Protein AF-A0A1M6T0G8-F1 (afdb_monomer_lite)

Structure (mmCIF, N/CA/C/O backbone):
data_AF-A0A1M6T0G8-F1
#
_entry.id   AF-A0A1M6T0G8-F1
#
loop_
_atom_site.group_PDB
_atom_site.id
_atom_site.type_symbol
_atom_site.label_atom_id
_atom_site.label_alt_id
_atom_site.label_comp_id
_atom_site.label_asym_id
_atom_site.label_entity_id
_atom_site.label_seq_id
_atom_site.pdbx_PDB_ins_code
_atom_site.Cartn_x
_atom_site.Cartn_y
_atom_site.Cartn_z
_atom_site.occupancy
_atom_site.B_iso_or_equiv
_atom_site.auth_seq_id
_atom_site.auth_comp_id
_atom_site.auth_asym_id
_atom_site.auth_atom_id
_atom_site.pdbx_PDB_model_num
ATOM 1 N N . MET A 1 1 ? 3.672 6.664 14.947 1.00 62.72 1 MET A N 1
ATOM 2 C CA . MET A 1 1 ? 4.574 7.124 13.870 1.00 62.72 1 MET A CA 1
ATOM 3 C C . MET A 1 1 ? 3.834 8.183 13.069 1.00 62.72 1 MET A C 1
ATOM 5 O O . MET A 1 1 ? 2.686 7.938 12.715 1.00 62.72 1 MET A O 1
ATOM 9 N N . ARG A 1 2 ? 4.414 9.371 12.878 1.00 78.44 2 ARG A N 1
ATOM 10 C CA . ARG A 1 2 ? 3.786 10.443 12.087 1.00 78.44 2 ARG A CA 1
ATOM 11 C C . ARG A 1 2 ? 3.991 10.114 10.608 1.00 78.44 2 ARG A C 1
ATOM 13 O O . ARG A 1 2 ? 5.100 9.754 10.235 1.00 78.44 2 ARG A O 1
ATOM 20 N N . VAL A 1 3 ? 2.934 10.194 9.807 1.00 85.19 3 VAL A N 1
ATOM 21 C CA . VAL A 1 3 ? 2.989 9.979 8.352 1.00 85.19 3 VAL A CA 1
ATOM 22 C C . VAL A 1 3 ? 2.699 11.294 7.640 1.00 85.19 3 VAL A C 1
ATOM 24 O O . VAL A 1 3 ? 1.912 12.094 8.149 1.00 85.19 3 VAL A O 1
ATOM 27 N N . ALA A 1 4 ? 3.317 11.517 6.481 1.00 88.00 4 ALA A N 1
ATOM 28 C CA . ALA A 1 4 ? 3.121 12.741 5.699 1.00 88.00 4 ALA A CA 1
ATOM 29 C C . ALA A 1 4 ? 1.693 12.841 5.129 1.00 88.00 4 ALA A C 1
ATOM 31 O O . ALA A 1 4 ? 1.096 13.916 5.079 1.00 88.00 4 ALA A O 1
ATOM 32 N N . PHE A 1 5 ? 1.119 11.703 4.733 1.00 92.50 5 PHE A N 1
ATOM 33 C CA . PHE A 1 5 ? -0.248 11.604 4.233 1.00 92.50 5 PHE A CA 1
ATOM 34 C C . PHE A 1 5 ? -0.853 10.224 4.516 1.00 92.50 5 PHE A C 1
ATOM 36 O O . PHE A 1 5 ? -0.166 9.248 4.838 1.00 92.50 5 PHE A O 1
ATOM 43 N N . ARG A 1 6 ? -2.178 10.143 4.404 1.00 92.94 6 ARG A N 1
ATOM 44 C CA . ARG A 1 6 ? -2.943 8.901 4.496 1.00 92.94 6 ARG A CA 1
ATOM 45 C C . ARG A 1 6 ? -3.210 8.329 3.110 1.00 92.94 6 ARG A C 1
ATOM 47 O O . ARG A 1 6 ? -3.574 9.076 2.210 1.00 92.94 6 ARG A O 1
ATOM 54 N N . ILE A 1 7 ? -3.070 7.019 2.958 1.00 95.44 7 ILE A N 1
ATOM 55 C CA . ILE A 1 7 ? -3.456 6.300 1.742 1.00 95.44 7 ILE A CA 1
ATOM 56 C C . ILE A 1 7 ? -4.887 5.799 1.937 1.00 95.44 7 ILE A C 1
ATOM 58 O O . ILE A 1 7 ? -5.230 5.250 2.986 1.00 95.44 7 ILE A O 1
ATOM 62 N N . VAL A 1 8 ? -5.736 6.027 0.941 1.00 94.69 8 VAL A N 1
ATOM 63 C CA . VAL A 1 8 ? -7.121 5.565 0.898 1.00 94.69 8 VAL A CA 1
ATOM 64 C C . VAL A 1 8 ? -7.268 4.615 -0.280 1.00 94.69 8 VAL A C 1
ATOM 66 O O . VAL A 1 8 ? -6.862 4.925 -1.397 1.00 94.69 8 VAL A O 1
ATOM 69 N N . LEU A 1 9 ? -7.843 3.450 -0.001 1.00 95.44 9 LEU A N 1
ATOM 70 C CA . LEU A 1 9 ? -8.086 2.401 -0.980 1.00 95.44 9 LEU A CA 1
ATOM 71 C C . LEU A 1 9 ? -9.581 2.330 -1.273 1.00 95.44 9 LEU A C 1
ATOM 73 O O . LEU A 1 9 ? -10.397 2.346 -0.346 1.00 95.44 9 LEU A O 1
ATOM 77 N N . GLU A 1 10 ? -9.930 2.236 -2.546 1.00 94.19 10 GLU A N 1
ATOM 78 C CA . GLU A 1 10 ? -11.299 2.085 -3.023 1.00 94.19 10 GLU A CA 1
ATOM 79 C C . GLU A 1 10 ? -11.361 0.920 -4.008 1.00 94.19 10 GLU A C 1
ATOM 81 O O . GLU A 1 10 ? -10.490 0.775 -4.853 1.00 94.19 10 GLU A O 1
ATOM 86 N N . GLU A 1 11 ? -12.394 0.092 -3.919 1.00 90.94 11 GLU A N 1
ATOM 87 C CA . GLU A 1 11 ? -12.662 -0.976 -4.879 1.00 90.94 11 GLU A CA 1
ATOM 88 C C . GLU A 1 11 ? -14.088 -0.800 -5.396 1.00 90.94 11 GLU A C 1
ATOM 90 O O . GLU A 1 11 ? -15.028 -0.668 -4.607 1.00 90.94 11 GLU A O 1
ATOM 95 N N . LYS A 1 12 ? -14.257 -0.737 -6.723 1.00 89.12 12 LYS A N 1
ATOM 96 C CA . LYS A 1 12 ? -15.574 -0.534 -7.367 1.00 89.12 12 LYS A CA 1
ATOM 97 C C . LYS A 1 12 ? -16.345 0.678 -6.811 1.00 89.12 12 LYS A C 1
ATOM 99 O O . LYS A 1 12 ? -17.557 0.626 -6.615 1.00 89.12 12 LYS A O 1
ATOM 104 N N . GLY A 1 13 ? -15.630 1.766 -6.514 1.00 88.69 13 GLY A N 1
ATOM 105 C CA . GLY A 1 13 ? -16.199 3.005 -5.964 1.00 88.69 13 GLY A CA 1
ATOM 106 C C . GLY A 1 13 ? -16.573 2.950 -4.477 1.00 88.69 13 GLY A C 1
ATOM 107 O O . GLY A 1 13 ? -17.074 3.937 -3.941 1.00 88.69 13 GLY A O 1
ATOM 108 N N . LYS A 1 14 ? -16.322 1.831 -3.783 1.00 92.75 14 LYS A N 1
ATOM 109 C CA . LYS A 1 14 ? -16.487 1.713 -2.331 1.00 92.75 14 LYS A CA 1
ATOM 110 C C . LYS A 1 14 ? -15.127 1.821 -1.654 1.00 92.75 14 LYS A C 1
ATOM 112 O O . LYS A 1 14 ? -14.203 1.076 -1.969 1.00 92.75 14 LYS A O 1
ATOM 117 N N . ARG A 1 15 ? -15.019 2.690 -0.649 1.00 94.06 15 ARG A N 1
ATOM 118 C CA . ARG A 1 15 ? -13.843 2.731 0.225 1.00 94.06 15 ARG A CA 1
ATOM 119 C C . ARG A 1 15 ? -13.676 1.407 0.969 1.00 94.06 15 ARG A C 1
ATOM 121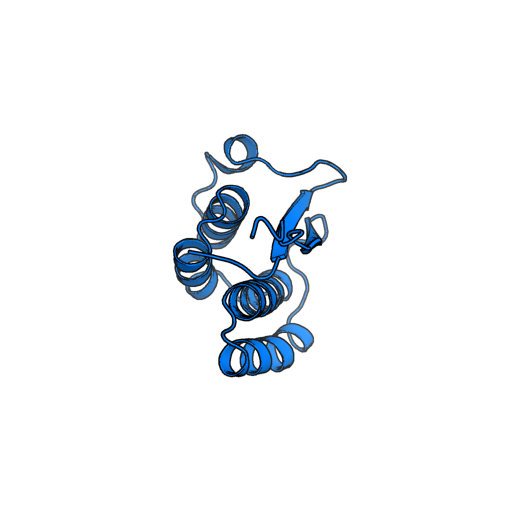 O O . ARG A 1 15 ? -14.592 0.978 1.667 1.00 94.06 15 ARG A O 1
ATOM 128 N N . LEU A 1 16 ? -12.491 0.815 0.851 1.00 94.38 16 LEU A N 1
ATOM 129 C CA . LEU A 1 16 ? -12.141 -0.413 1.548 1.00 94.38 16 LEU A CA 1
ATOM 130 C C . LEU A 1 16 ? -11.937 -0.158 3.043 1.00 94.38 16 LEU A C 1
ATOM 132 O O . LEU A 1 16 ? -11.313 0.823 3.464 1.00 94.38 16 LEU A O 1
ATOM 136 N N . THR A 1 17 ? -12.454 -1.087 3.835 1.00 94.44 17 THR A N 1
ATOM 137 C CA . THR A 1 17 ? -12.291 -1.165 5.285 1.00 94.44 17 THR A CA 1
ATOM 138 C C . THR A 1 17 ? -11.512 -2.420 5.666 1.00 94.44 17 THR A C 1
ATOM 140 O O . THR A 1 17 ? -11.280 -3.312 4.845 1.00 94.44 17 THR A O 1
ATOM 143 N N . LYS A 1 18 ? -11.104 -2.512 6.933 1.00 93.38 18 LYS A N 1
ATOM 144 C CA . LYS A 1 18 ? -10.433 -3.705 7.456 1.00 93.38 18 LYS A CA 1
ATOM 145 C C . LYS A 1 18 ? -11.328 -4.941 7.339 1.00 93.38 18 LYS A C 1
ATOM 147 O O . LYS A 1 18 ? -10.838 -6.040 7.093 1.00 93.38 18 LYS A O 1
ATOM 152 N N . GLU A 1 19 ? -12.623 -4.751 7.540 1.00 94.44 19 GLU A N 1
ATOM 153 C CA . GLU A 1 19 ? -13.671 -5.759 7.539 1.00 94.44 19 GLU A CA 1
ATOM 154 C C . GLU A 1 19 ? -13.820 -6.379 6.149 1.00 94.44 19 GLU A C 1
ATOM 156 O O . GLU A 1 19 ? -13.902 -7.600 6.046 1.00 94.44 19 GLU A O 1
ATOM 161 N N . ASP A 1 20 ? -13.722 -5.568 5.090 1.00 93.62 20 ASP A N 1
ATOM 162 C CA . ASP A 1 20 ? -13.751 -6.040 3.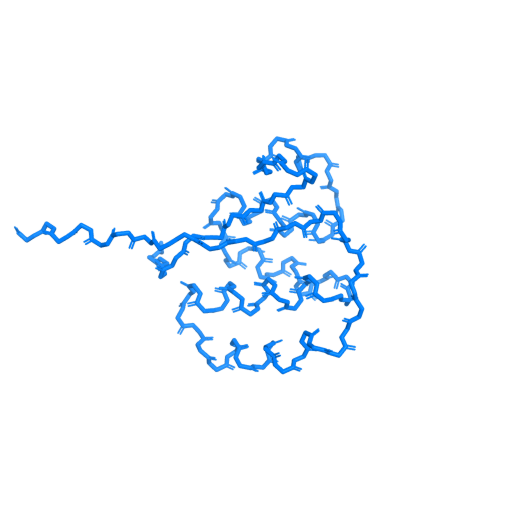697 1.00 93.62 20 ASP A CA 1
ATOM 163 C C . ASP A 1 20 ? -12.553 -6.954 3.356 1.00 93.62 20 ASP A C 1
ATOM 165 O O . ASP A 1 20 ? -12.617 -7.773 2.440 1.00 93.62 20 ASP A O 1
ATOM 169 N N . LEU A 1 21 ? -11.452 -6.832 4.107 1.00 94.00 21 LEU A N 1
ATOM 170 C CA . LEU A 1 21 ? -10.183 -7.525 3.863 1.00 94.00 21 LEU A CA 1
ATOM 171 C C . LEU A 1 21 ? -9.853 -8.588 4.925 1.00 94.00 21 LEU A C 1
ATOM 173 O O . LEU A 1 21 ? -8.796 -9.218 4.863 1.00 94.00 21 LEU A O 1
ATOM 177 N N . LYS A 1 22 ? -10.722 -8.800 5.922 1.00 91.75 22 LYS A N 1
ATOM 178 C CA . LYS A 1 22 ? -10.433 -9.655 7.087 1.00 91.75 22 LYS A CA 1
ATOM 179 C C . LYS A 1 22 ? -10.163 -11.112 6.705 1.00 91.75 22 LYS A C 1
ATOM 181 O O . LYS A 1 22 ? -9.238 -11.709 7.256 1.00 91.75 22 LYS A O 1
ATOM 186 N N . ASP A 1 23 ? -10.938 -11.649 5.768 1.00 93.69 23 ASP A N 1
ATOM 187 C CA . ASP A 1 23 ? -10.898 -13.069 5.391 1.00 93.69 23 ASP A CA 1
ATOM 188 C C . ASP A 1 23 ? -9.925 -13.367 4.240 1.00 93.69 23 ASP A C 1
ATOM 190 O O . ASP A 1 23 ? -9.689 -14.528 3.895 1.00 93.69 23 ASP A O 1
ATOM 194 N N . LYS A 1 24 ? -9.317 -12.328 3.657 1.00 93.00 24 LYS A N 1
ATOM 195 C CA . LYS A 1 24 ? -8.304 -12.463 2.609 1.00 93.00 24 LYS A CA 1
ATOM 196 C C . LYS A 1 24 ? -6.963 -12.850 3.234 1.00 93.00 24 LYS A C 1
ATOM 198 O O . LYS A 1 24 ? -6.513 -12.240 4.206 1.00 93.00 24 LYS A O 1
ATOM 203 N N . LYS A 1 25 ? -6.337 -13.891 2.685 1.00 92.69 25 LYS A N 1
ATOM 204 C CA . LYS A 1 25 ? -5.105 -14.489 3.230 1.00 92.69 25 LYS A CA 1
ATOM 205 C C . LYS A 1 25 ? -3.886 -14.323 2.333 1.00 92.69 25 LYS A C 1
ATOM 207 O O . LYS A 1 25 ? -2.785 -14.649 2.764 1.00 92.69 25 LYS A O 1
ATOM 212 N N . ASP A 1 26 ? -4.063 -13.873 1.098 1.00 95.38 26 ASP A N 1
ATOM 213 C CA . ASP A 1 26 ? -2.928 -13.638 0.220 1.00 95.38 26 ASP A CA 1
ATOM 214 C C . ASP A 1 26 ? -2.140 -12.393 0.675 1.00 95.38 26 ASP A C 1
ATOM 216 O O . ASP A 1 26 ? -2.718 -11.461 1.252 1.00 95.38 26 ASP A O 1
ATOM 220 N N . PRO A 1 27 ? -0.818 -12.354 0.430 1.00 96.94 27 PRO A N 1
ATOM 221 C CA . PRO A 1 27 ? 0.032 -11.279 0.933 1.00 96.94 27 PRO A CA 1
ATOM 222 C C . PRO A 1 27 ? -0.397 -9.881 0.482 1.00 96.94 27 PRO A C 1
ATOM 224 O O . PRO A 1 27 ? -0.282 -8.931 1.255 1.00 96.94 27 PRO A O 1
ATOM 227 N N . PHE A 1 28 ? -0.923 -9.750 -0.741 1.00 96.94 28 PHE A N 1
ATOM 228 C CA . PHE A 1 28 ? -1.338 -8.461 -1.283 1.00 96.94 28 PHE A CA 1
ATOM 229 C C . PHE A 1 28 ? -2.502 -7.876 -0.478 1.00 96.94 28 PHE A C 1
ATOM 231 O O . PHE A 1 28 ? -2.382 -6.775 0.061 1.00 96.94 28 PHE A O 1
ATOM 238 N N . HIS A 1 29 ? -3.589 -8.633 -0.307 1.00 96.69 29 HIS A N 1
ATOM 239 C CA . HIS A 1 29 ? -4.755 -8.168 0.449 1.00 96.69 29 HIS A CA 1
ATOM 240 C C . HIS A 1 29 ? -4.458 -7.993 1.942 1.00 96.69 29 HIS A C 1
ATOM 242 O O . HIS A 1 29 ? -4.994 -7.076 2.570 1.00 96.69 29 HIS A O 1
ATOM 248 N N . ILE A 1 30 ? -3.575 -8.817 2.520 1.00 97.56 30 ILE A N 1
ATOM 249 C CA . ILE A 1 30 ? -3.096 -8.581 3.887 1.00 97.56 30 ILE A CA 1
ATOM 250 C C . ILE A 1 30 ? -2.367 -7.231 3.961 1.00 97.56 30 ILE A C 1
ATOM 252 O O . ILE A 1 30 ? -2.622 -6.455 4.885 1.00 97.56 30 ILE A O 1
ATOM 256 N N . GLY A 1 31 ? -1.519 -6.920 2.976 1.00 97.62 31 GLY A N 1
ATOM 257 C CA . GLY A 1 31 ? -0.885 -5.611 2.825 1.00 97.62 31 GLY A CA 1
ATOM 258 C C . GLY A 1 31 ? -1.913 -4.479 2.798 1.00 97.62 31 GLY A C 1
ATOM 259 O O . GLY A 1 31 ? -1.832 -3.571 3.625 1.00 97.62 31 GLY A O 1
ATOM 260 N N . LEU A 1 32 ? -2.935 -4.576 1.939 1.00 97.31 32 LEU A N 1
ATOM 261 C CA . LEU A 1 32 ? -4.026 -3.594 1.862 1.00 97.31 32 LEU A CA 1
ATOM 262 C C . LEU A 1 32 ? -4.728 -3.395 3.210 1.00 97.31 32 LEU A C 1
ATOM 264 O O . LEU A 1 32 ? -4.982 -2.260 3.614 1.00 97.31 32 LEU A O 1
ATOM 268 N N . ARG A 1 33 ? -4.993 -4.478 3.950 1.00 97.12 33 ARG A N 1
ATOM 269 C CA . ARG A 1 33 ? -5.634 -4.400 5.269 1.00 97.12 33 ARG A CA 1
ATOM 270 C C . ARG A 1 33 ? -4.807 -3.545 6.222 1.00 97.12 33 ARG A C 1
ATOM 272 O O . ARG A 1 33 ? -5.347 -2.645 6.863 1.00 97.12 33 ARG A O 1
ATOM 279 N N . TYR A 1 34 ? -3.494 -3.757 6.262 1.00 97.25 34 TYR A N 1
ATOM 280 C CA . TYR A 1 34 ? -2.602 -2.944 7.085 1.00 97.25 34 TYR A CA 1
ATOM 281 C C . TYR A 1 34 ? -2.570 -1.472 6.655 1.00 97.25 34 TYR A C 1
ATOM 283 O O . TYR A 1 34 ? -2.486 -0.600 7.521 1.00 97.25 34 TYR A O 1
ATOM 291 N N . ILE A 1 35 ? -2.727 -1.170 5.361 1.00 96.81 35 ILE A N 1
ATOM 292 C CA . ILE A 1 35 ? -2.897 0.213 4.882 1.00 96.81 35 ILE A CA 1
ATOM 293 C C . ILE A 1 35 ? -4.178 0.831 5.452 1.00 96.81 35 ILE A C 1
ATOM 295 O O . ILE A 1 35 ? -4.121 1.940 5.984 1.00 96.81 35 ILE A O 1
ATOM 299 N N . THR A 1 36 ? -5.310 0.113 5.420 1.00 95.50 36 THR A N 1
ATOM 300 C CA . THR A 1 36 ? -6.578 0.606 6.003 1.00 95.50 36 THR A CA 1
ATOM 301 C C . THR A 1 36 ? -6.490 0.838 7.516 1.00 95.50 36 THR A C 1
ATOM 303 O O . THR A 1 36 ? -7.197 1.687 8.054 1.00 95.50 36 THR A O 1
ATOM 306 N N . GLU A 1 37 ? -5.583 0.132 8.196 1.00 94.44 37 GLU A N 1
ATOM 307 C CA . GLU A 1 37 ? -5.282 0.288 9.623 1.00 94.44 37 GLU A CA 1
ATOM 308 C C . GLU A 1 37 ? -4.163 1.314 9.911 1.00 94.44 37 GLU A C 1
ATOM 310 O O . GLU A 1 37 ? -3.752 1.452 11.062 1.00 94.44 37 GLU A O 1
ATOM 315 N N . PHE A 1 38 ? -3.645 2.019 8.895 1.00 93.75 38 PHE A N 1
ATOM 316 C CA . PHE A 1 38 ? -2.511 2.958 8.986 1.00 93.75 38 PHE A CA 1
ATOM 317 C C . PHE A 1 38 ? -1.202 2.345 9.528 1.00 93.75 38 PHE A C 1
ATOM 319 O O . PHE A 1 38 ? -0.334 3.045 10.054 1.00 93.75 38 PHE A O 1
ATOM 326 N N . LYS A 1 39 ? -1.038 1.028 9.382 1.00 95.38 39 LYS A N 1
ATOM 327 C CA . LYS A 1 39 ? 0.128 0.237 9.807 1.00 95.38 39 LYS A CA 1
ATOM 328 C C . LYS A 1 39 ? 1.093 0.052 8.635 1.00 95.38 39 LYS A C 1
ATOM 330 O O . LYS A 1 39 ? 1.187 -1.014 8.032 1.00 95.38 39 LYS A O 1
ATOM 335 N N . TYR A 1 40 ? 1.753 1.137 8.239 1.00 95.94 40 TYR A N 1
ATOM 336 C CA . TYR A 1 40 ? 2.488 1.188 6.968 1.00 95.94 40 TYR A CA 1
ATOM 337 C C . TYR A 1 40 ? 3.744 0.316 6.926 1.00 95.94 40 TYR A C 1
ATOM 339 O O . TYR A 1 40 ? 4.040 -0.243 5.877 1.00 95.94 40 TYR A O 1
ATOM 347 N N . LEU A 1 41 ? 4.445 0.125 8.047 1.00 95.75 41 LEU A N 1
ATOM 348 C CA . LEU A 1 41 ? 5.604 -0.775 8.085 1.00 95.75 41 LEU A CA 1
ATOM 349 C C . LEU A 1 41 ? 5.185 -2.233 7.875 1.00 95.75 41 LEU A C 1
ATOM 351 O O . LEU A 1 41 ? 5.841 -2.976 7.149 1.00 95.75 41 LEU A O 1
ATOM 355 N N . GLU A 1 42 ? 4.083 -2.649 8.496 1.00 97.00 42 GLU A N 1
ATOM 356 C CA . GLU A 1 42 ? 3.490 -3.968 8.301 1.00 97.00 42 GLU A CA 1
ATOM 357 C C . GLU A 1 42 ? 2.994 -4.135 6.865 1.00 97.00 42 GLU A C 1
ATOM 359 O O . GLU A 1 42 ? 3.278 -5.161 6.247 1.00 97.00 42 GLU A O 1
ATOM 364 N N . ALA A 1 43 ? 2.320 -3.121 6.313 1.00 97.69 43 ALA A N 1
ATOM 365 C CA . ALA A 1 43 ? 1.874 -3.129 4.923 1.00 97.69 43 ALA A CA 1
ATOM 366 C C . ALA A 1 43 ? 3.047 -3.340 3.954 1.00 97.69 43 ALA A C 1
ATOM 368 O O . ALA A 1 43 ? 2.976 -4.231 3.110 1.00 97.69 43 ALA A O 1
ATOM 369 N N . THR A 1 44 ? 4.151 -2.602 4.124 1.00 97.56 44 THR A N 1
ATOM 370 C CA . THR A 1 44 ? 5.363 -2.754 3.305 1.00 97.56 44 THR A CA 1
ATOM 371 C C . THR A 1 44 ? 5.894 -4.186 3.344 1.00 97.56 44 THR A C 1
ATOM 373 O O . THR A 1 44 ? 6.143 -4.768 2.292 1.00 97.56 44 THR A O 1
ATOM 376 N N . LYS A 1 45 ? 6.008 -4.802 4.530 1.00 97.81 45 LYS A N 1
ATOM 377 C CA . LYS A 1 45 ? 6.497 -6.190 4.666 1.00 97.81 45 LYS A CA 1
ATOM 378 C C . LYS A 1 45 ? 5.647 -7.182 3.873 1.00 97.81 45 LYS A C 1
ATOM 380 O O . LYS A 1 45 ? 6.191 -8.035 3.181 1.00 97.81 45 LYS A O 1
ATOM 385 N N . TRP A 1 46 ? 4.324 -7.063 3.962 1.00 98.06 46 TRP A N 1
ATOM 386 C CA . TRP A 1 46 ? 3.404 -7.952 3.253 1.00 98.06 46 TRP A CA 1
ATOM 387 C C . TRP A 1 46 ? 3.410 -7.723 1.744 1.00 98.06 46 TRP A C 1
ATOM 389 O O . TRP A 1 46 ? 3.424 -8.686 0.981 1.00 98.06 46 TRP A O 1
ATOM 399 N N . LEU A 1 47 ? 3.474 -6.464 1.308 1.00 97.69 47 LEU A N 1
ATOM 400 C CA . LEU A 1 47 ? 3.551 -6.132 -0.111 1.00 97.69 47 LEU A CA 1
ATOM 401 C C . LEU A 1 47 ? 4.858 -6.609 -0.746 1.00 97.69 47 LEU A C 1
ATOM 403 O O . LEU A 1 47 ? 4.825 -7.071 -1.880 1.00 97.69 47 LEU A O 1
ATOM 407 N N . MET A 1 48 ? 5.985 -6.595 -0.028 1.00 96.94 48 MET A N 1
ATOM 408 C CA . MET A 1 48 ? 7.243 -7.170 -0.529 1.00 96.94 48 MET A CA 1
ATOM 409 C C . MET A 1 48 ? 7.130 -8.672 -0.844 1.00 96.94 48 MET A C 1
ATOM 411 O O . MET A 1 48 ? 7.794 -9.142 -1.765 1.00 96.94 48 MET A O 1
ATOM 415 N N . LEU A 1 49 ? 6.262 -9.403 -0.133 1.00 96.94 49 LEU A N 1
ATOM 416 C CA . LEU A 1 49 ? 5.986 -10.831 -0.351 1.00 96.94 49 LEU A CA 1
ATOM 417 C C . LEU A 1 49 ? 4.896 -11.096 -1.403 1.00 96.94 49 LEU A C 1
ATOM 419 O O . LEU A 1 49 ? 4.687 -12.244 -1.793 1.00 96.94 49 LEU A O 1
ATOM 423 N N . ALA A 1 50 ? 4.158 -10.069 -1.826 1.00 96.19 50 ALA A N 1
ATOM 424 C CA . ALA A 1 50 ? 3.085 -10.215 -2.801 1.00 96.19 50 ALA A CA 1
ATOM 425 C C . ALA A 1 50 ? 3.634 -10.445 -4.222 1.00 96.19 50 ALA A C 1
ATOM 427 O O . ALA A 1 50 ? 4.749 -10.006 -4.517 1.00 96.19 50 ALA A O 1
ATOM 428 N N . PRO A 1 51 ? 2.856 -11.077 -5.121 1.00 94.62 51 PRO A N 1
ATOM 429 C CA . PRO A 1 51 ? 3.204 -11.163 -6.535 1.00 94.62 51 PRO A CA 1
ATOM 430 C C . PRO A 1 51 ? 3.434 -9.785 -7.158 1.00 94.62 51 PRO A C 1
ATOM 432 O O . PRO A 1 51 ? 2.792 -8.795 -6.787 1.00 94.62 51 PRO A O 1
ATOM 435 N N . ASP A 1 52 ? 4.343 -9.734 -8.122 1.00 95.94 52 ASP A N 1
ATOM 436 C CA . ASP A 1 52 ? 4.698 -8.492 -8.792 1.00 95.94 52 ASP A CA 1
ATOM 437 C C . ASP A 1 52 ? 3.536 -7.964 -9.637 1.00 95.94 52 ASP A C 1
ATOM 439 O O . ASP A 1 52 ? 2.898 -8.689 -10.399 1.00 95.94 52 ASP A O 1
ATOM 443 N N . SER A 1 53 ? 3.228 -6.684 -9.450 1.00 95.69 53 SER A N 1
ATOM 444 C CA . SER A 1 53 ? 2.110 -5.990 -10.086 1.00 95.69 53 SER A CA 1
ATOM 445 C C . SER A 1 53 ? 2.327 -4.488 -10.009 1.00 95.69 53 SER A C 1
ATOM 447 O O . SER A 1 53 ? 3.033 -4.001 -9.118 1.00 95.69 53 SER A O 1
ATOM 449 N N . TYR A 1 54 ? 1.682 -3.750 -10.910 1.00 96.06 54 TYR A N 1
ATOM 450 C CA . TYR A 1 54 ? 1.632 -2.293 -10.836 1.00 96.06 54 TYR A CA 1
ATOM 451 C C . TYR A 1 54 ? 1.193 -1.826 -9.440 1.00 96.06 54 TYR A C 1
ATOM 453 O O . TYR A 1 54 ? 1.853 -0.994 -8.822 1.00 96.06 54 TYR A O 1
ATOM 461 N N . GLU A 1 55 ? 0.108 -2.399 -8.908 1.00 95.94 55 GLU A N 1
ATOM 462 C CA . GLU A 1 55 ? -0.504 -1.966 -7.653 1.00 95.94 55 GLU A CA 1
ATOM 463 C C . GLU A 1 55 ? 0.411 -2.211 -6.452 1.00 95.94 55 GLU A C 1
ATOM 465 O O . GLU A 1 55 ? 0.533 -1.334 -5.597 1.00 95.94 55 GLU A O 1
ATOM 470 N N . LYS A 1 56 ? 1.111 -3.355 -6.403 1.00 96.31 56 LYS A N 1
ATOM 471 C CA . LYS A 1 56 ? 2.111 -3.637 -5.359 1.00 96.31 56 LYS A CA 1
ATOM 472 C C . LYS A 1 56 ? 3.166 -2.537 -5.314 1.00 96.31 56 LYS A C 1
ATOM 474 O O . LYS A 1 56 ? 3.400 -1.954 -4.256 1.00 96.31 56 LYS A O 1
ATOM 479 N N . TYR A 1 57 ? 3.812 -2.261 -6.443 1.00 97.75 57 TYR A N 1
ATOM 480 C CA . TYR A 1 57 ? 4.929 -1.321 -6.474 1.00 97.75 57 TYR A CA 1
ATOM 481 C C . TYR A 1 57 ? 4.474 0.126 -6.317 1.00 97.75 57 TYR A C 1
ATOM 483 O O . TYR A 1 57 ? 5.145 0.902 -5.641 1.00 97.75 57 TYR A O 1
ATOM 491 N N . TYR A 1 58 ? 3.304 0.480 -6.848 1.00 97.25 58 TYR A N 1
ATOM 492 C CA . TYR A 1 58 ? 2.726 1.800 -6.638 1.00 97.25 58 TYR A CA 1
ATOM 493 C C . TYR A 1 58 ? 2.375 2.041 -5.161 1.00 97.25 58 TYR A C 1
ATOM 495 O O . TYR A 1 58 ? 2.666 3.105 -4.615 1.00 97.25 58 TYR A O 1
ATOM 503 N N . LEU A 1 59 ? 1.832 1.036 -4.464 1.00 97.88 59 LEU A N 1
ATOM 504 C CA . LEU A 1 59 ? 1.589 1.122 -3.023 1.00 97.88 59 LEU A CA 1
ATOM 505 C C . LEU A 1 59 ? 2.886 1.182 -2.219 1.00 97.88 59 LEU A C 1
ATOM 507 O O . LEU A 1 59 ? 2.968 1.973 -1.285 1.00 97.88 59 LEU A O 1
ATOM 511 N N . LEU A 1 60 ? 3.906 0.398 -2.579 1.00 98.12 60 LEU A N 1
ATOM 512 C CA . LEU A 1 60 ? 5.223 0.475 -1.941 1.00 98.12 60 LEU A CA 1
ATOM 513 C C . LEU A 1 60 ? 5.837 1.871 -2.104 1.00 98.12 60 LEU A C 1
ATOM 515 O O . LEU A 1 60 ? 6.310 2.435 -1.120 1.00 98.12 60 LEU A O 1
ATOM 519 N N . TYR A 1 61 ? 5.755 2.468 -3.292 1.00 98.06 61 TYR A N 1
ATOM 520 C CA . TYR A 1 61 ? 6.154 3.856 -3.535 1.00 98.06 61 TYR A CA 1
ATOM 521 C C . TYR A 1 61 ? 5.435 4.835 -2.591 1.00 98.06 61 TYR A C 1
ATOM 523 O O . TYR A 1 61 ? 6.085 5.579 -1.853 1.00 98.06 61 TYR A O 1
ATOM 531 N N . LEU A 1 62 ? 4.098 4.793 -2.548 1.00 97.44 62 LEU A N 1
ATOM 532 C CA . LEU A 1 62 ? 3.303 5.696 -1.710 1.00 97.44 62 LEU A CA 1
ATOM 533 C C . LEU A 1 62 ? 3.545 5.491 -0.212 1.00 97.44 62 LEU A C 1
ATOM 535 O O . LEU A 1 62 ? 3.586 6.464 0.538 1.00 97.44 62 LEU A O 1
ATOM 539 N N . LEU A 1 63 ? 3.705 4.243 0.233 1.00 97.44 63 LEU A N 1
ATOM 540 C CA . LEU A 1 63 ? 4.006 3.925 1.627 1.00 97.44 63 LEU A CA 1
ATOM 541 C C . LEU A 1 63 ? 5.353 4.514 2.032 1.00 97.44 63 LEU A C 1
ATOM 543 O O . LEU A 1 63 ? 5.422 5.203 3.044 1.00 97.44 63 LEU A O 1
ATOM 547 N N . ASN A 1 64 ? 6.398 4.313 1.227 1.00 97.00 64 ASN A N 1
ATOM 548 C CA . ASN A 1 64 ? 7.724 4.860 1.512 1.00 97.00 64 ASN A CA 1
ATOM 549 C C . ASN A 1 64 ? 7.704 6.395 1.536 1.00 97.00 64 ASN A C 1
ATOM 551 O O . ASN A 1 64 ? 8.233 6.992 2.473 1.00 97.00 64 ASN A O 1
ATOM 555 N N . LEU A 1 65 ? 7.003 7.047 0.601 1.00 96.19 65 LEU A N 1
ATOM 556 C CA . LEU A 1 65 ? 6.803 8.500 0.660 1.00 96.19 65 LEU A CA 1
ATOM 557 C C . LEU A 1 65 ? 6.082 8.943 1.935 1.00 96.19 65 LEU A C 1
ATOM 559 O O . LEU A 1 65 ? 6.509 9.890 2.592 1.00 96.19 65 LEU A O 1
ATOM 563 N N . ALA A 1 66 ? 5.007 8.254 2.320 1.00 95.06 66 ALA A N 1
ATOM 564 C CA . ALA A 1 66 ? 4.260 8.596 3.525 1.00 95.06 66 ALA A CA 1
ATOM 565 C C . ALA A 1 66 ? 5.101 8.442 4.805 1.00 95.06 66 ALA A C 1
ATOM 567 O O . ALA A 1 66 ? 4.825 9.116 5.801 1.00 95.06 66 ALA A O 1
ATOM 568 N N . LEU A 1 67 ? 6.118 7.578 4.771 1.00 94.75 67 LEU A N 1
ATOM 569 C CA . LEU A 1 67 ? 7.095 7.344 5.835 1.00 94.75 67 LEU A CA 1
ATOM 570 C C . LEU A 1 67 ? 8.314 8.281 5.786 1.00 94.75 67 LEU A C 1
ATOM 572 O O . LEU A 1 67 ? 9.136 8.225 6.698 1.00 94.75 67 LEU A O 1
ATOM 576 N N . GLY A 1 68 ? 8.444 9.126 4.758 1.00 94.56 68 GLY A N 1
ATOM 577 C CA . GLY A 1 68 ? 9.623 9.976 4.547 1.00 94.56 68 GLY A CA 1
ATOM 578 C C . GLY A 1 68 ? 10.855 9.220 4.030 1.00 94.56 68 GLY A C 1
ATOM 579 O O . GLY A 1 68 ? 11.975 9.705 4.148 1.00 94.56 68 GLY A O 1
ATOM 580 N N . GLN A 1 69 ? 10.669 8.022 3.475 1.00 95.31 69 GLN A N 1
ATOM 581 C CA . GLN A 1 69 ? 11.723 7.159 2.932 1.00 95.31 69 GLN A CA 1
ATOM 582 C C . GLN A 1 69 ? 11.905 7.427 1.429 1.00 95.31 69 GLN A C 1
ATOM 584 O O . GLN A 1 69 ? 11.593 6.588 0.585 1.00 95.31 69 GLN A O 1
ATOM 589 N N . GLU A 1 70 ? 12.375 8.627 1.080 1.00 95.56 70 GLU A N 1
ATOM 590 C CA . GLU A 1 70 ? 12.392 9.116 -0.309 1.00 95.56 70 GLU A CA 1
ATOM 591 C C . GLU A 1 70 ? 13.231 8.263 -1.268 1.00 95.56 70 GLU A C 1
ATOM 593 O O . GLU A 1 70 ? 12.808 8.010 -2.394 1.00 95.56 70 GLU A O 1
ATOM 598 N N . GLU A 1 71 ? 14.400 7.787 -0.838 1.00 96.38 71 GLU A N 1
ATOM 599 C CA . GLU A 1 71 ? 15.280 6.993 -1.706 1.00 96.38 71 GLU A CA 1
ATOM 600 C C . GLU A 1 71 ? 14.643 5.647 -2.081 1.00 96.38 71 GLU A C 1
ATOM 602 O O . GLU A 1 71 ? 14.587 5.295 -3.257 1.00 96.38 71 GLU A O 1
ATOM 607 N N . GLN A 1 72 ? 14.047 4.944 -1.112 1.00 95.69 72 GLN A N 1
ATOM 608 C CA . GLN A 1 72 ? 13.294 3.710 -1.372 1.00 95.69 72 GLN A CA 1
ATOM 609 C C . GLN A 1 72 ? 12.032 3.969 -2.197 1.00 95.69 72 GLN A C 1
ATOM 611 O O . GLN A 1 72 ? 11.676 3.166 -3.058 1.00 95.69 72 GLN A O 1
ATOM 616 N N . ALA A 1 73 ? 11.367 5.108 -1.992 1.00 96.81 73 ALA A N 1
ATOM 617 C CA . ALA A 1 73 ? 10.244 5.493 -2.834 1.00 96.81 73 ALA A CA 1
ATOM 618 C C . ALA A 1 73 ? 10.662 5.626 -4.310 1.00 96.81 73 ALA A C 1
ATOM 620 O O . ALA A 1 73 ? 9.994 5.060 -5.174 1.00 96.81 73 ALA A O 1
ATOM 621 N N . LYS A 1 74 ? 11.785 6.295 -4.609 1.00 96.81 74 LYS A N 1
ATOM 622 C CA . LYS A 1 74 ? 12.298 6.452 -5.985 1.00 96.81 74 LYS A CA 1
ATOM 623 C C . LYS A 1 74 ? 12.609 5.116 -6.660 1.00 96.81 74 LYS A C 1
ATOM 625 O O . LYS A 1 74 ? 12.423 4.986 -7.870 1.00 96.81 74 LYS A O 1
ATOM 630 N N . GLU A 1 75 ? 13.078 4.122 -5.909 1.00 96.19 75 GLU A N 1
ATOM 631 C CA . GLU A 1 75 ? 13.284 2.772 -6.443 1.00 96.19 75 GLU A CA 1
ATOM 632 C C . GLU A 1 75 ? 11.959 2.170 -6.921 1.00 96.19 75 GLU A C 1
ATOM 634 O O . GLU A 1 75 ? 11.841 1.778 -8.082 1.00 96.19 75 GLU A O 1
ATOM 639 N N . PHE A 1 76 ? 10.928 2.171 -6.072 1.00 96.75 76 PHE A N 1
ATOM 640 C CA . PHE A 1 76 ? 9.615 1.634 -6.436 1.00 96.75 76 PHE A CA 1
ATOM 641 C C . PHE A 1 76 ? 8.897 2.455 -7.510 1.00 96.75 76 PHE A C 1
ATOM 643 O O . PHE A 1 76 ? 8.170 1.880 -8.321 1.00 96.75 76 PHE A O 1
ATOM 650 N N . GLU A 1 77 ? 9.133 3.768 -7.563 1.00 95.81 77 GLU A N 1
ATOM 651 C CA . GLU A 1 77 ? 8.605 4.646 -8.607 1.00 95.81 77 GLU A CA 1
ATOM 652 C C . GLU A 1 77 ? 9.069 4.219 -10.000 1.00 95.81 77 GLU A C 1
ATOM 654 O O . GLU A 1 77 ? 8.269 4.109 -10.930 1.00 95.81 77 GLU A O 1
ATOM 659 N N . ARG A 1 78 ? 10.367 3.930 -10.133 1.00 94.56 78 ARG A N 1
ATOM 660 C CA . ARG A 1 78 ? 10.940 3.439 -11.388 1.00 94.56 78 ARG A CA 1
ATOM 661 C C . ARG A 1 78 ? 10.374 2.073 -11.748 1.00 94.56 78 ARG A C 1
ATOM 663 O O . ARG A 1 78 ? 10.175 1.800 -12.920 1.00 94.56 78 ARG A O 1
ATOM 670 N N . ILE A 1 79 ? 10.116 1.220 -10.759 1.00 93.31 79 ILE A N 1
ATOM 671 C CA . ILE A 1 79 ? 9.703 -0.167 -10.984 1.00 93.31 79 ILE A CA 1
ATOM 672 C C . ILE A 1 79 ? 8.242 -0.264 -11.436 1.00 93.31 79 ILE A C 1
ATOM 674 O O . ILE A 1 79 ? 7.968 -0.986 -12.393 1.00 93.31 79 ILE A O 1
ATOM 678 N N . TYR A 1 80 ? 7.299 0.443 -10.793 1.00 92.69 80 TYR A N 1
ATOM 679 C CA . TYR A 1 80 ? 5.865 0.194 -11.022 1.00 92.69 80 TYR A CA 1
ATOM 680 C C . TYR A 1 80 ? 5.440 0.393 -12.482 1.00 92.69 80 TYR A C 1
ATOM 682 O O . TYR A 1 80 ? 4.508 -0.261 -12.942 1.00 92.69 80 TYR A O 1
ATOM 690 N N . GLN A 1 81 ? 6.128 1.272 -13.217 1.00 91.12 81 GLN A N 1
ATOM 691 C CA . GLN A 1 81 ? 5.815 1.619 -14.607 1.00 91.12 81 GLN A CA 1
ATOM 692 C C . GLN A 1 81 ? 5.991 0.442 -15.578 1.00 91.12 81 GLN A C 1
ATOM 694 O O . GLN A 1 81 ? 5.409 0.451 -16.659 1.00 91.12 81 GLN A O 1
ATOM 699 N N . TYR A 1 82 ? 6.766 -0.575 -15.190 1.00 93.81 82 TYR A N 1
ATOM 700 C CA . TYR A 1 82 ? 7.077 -1.735 -16.026 1.00 93.81 82 TYR A CA 1
ATOM 701 C C . TYR A 1 82 ? 6.164 -2.941 -15.782 1.00 93.81 82 TYR A C 1
ATOM 703 O O . TYR A 1 82 ? 6.253 -3.923 -16.519 1.00 93.81 82 TYR A O 1
ATOM 711 N N . TYR A 1 83 ? 5.297 -2.895 -14.766 1.00 92.31 83 TYR A N 1
ATOM 712 C CA . TYR A 1 83 ? 4.440 -4.023 -14.411 1.00 92.31 83 TYR A CA 1
ATOM 713 C C . TYR A 1 83 ? 2.997 -3.812 -14.871 1.00 92.31 83 TYR A C 1
ATOM 715 O O . TYR A 1 83 ? 2.482 -2.693 -14.818 1.00 92.31 83 TYR A O 1
ATOM 723 N N . PRO A 1 84 ? 2.310 -4.883 -15.303 1.00 91.94 84 PRO A N 1
ATOM 724 C CA . PRO A 1 84 ? 0.901 -4.802 -15.646 1.00 91.94 84 PRO A CA 1
ATOM 725 C C . PRO A 1 84 ? 0.041 -4.587 -14.395 1.00 91.94 84 PRO A C 1
ATOM 727 O O . PRO A 1 84 ? 0.406 -4.975 -13.280 1.00 91.94 84 PRO A O 1
ATOM 730 N N . LYS A 1 85 ? -1.141 -4.003 -14.603 1.00 90.50 85 LYS A N 1
ATOM 731 C CA . LYS A 1 85 ? -2.201 -3.954 -13.591 1.00 90.50 85 LYS A CA 1
ATOM 732 C C . LYS A 1 85 ? -2.816 -5.337 -13.425 1.00 90.50 85 LYS A C 1
ATOM 734 O O . LYS A 1 85 ? -3.266 -5.918 -14.412 1.00 90.50 85 LYS A O 1
ATOM 739 N N . LEU A 1 86 ? -2.853 -5.843 -12.195 1.00 88.88 86 LEU A N 1
ATOM 740 C CA . LEU A 1 86 ? -3.519 -7.110 -11.867 1.00 88.88 86 LEU A CA 1
ATOM 741 C C . LEU A 1 86 ? -4.831 -6.899 -11.103 1.00 88.88 86 LEU A C 1
ATOM 743 O O . LEU A 1 86 ? -5.664 -7.802 -11.060 1.00 88.88 86 LEU A O 1
ATOM 747 N N . TYR A 1 87 ? -5.042 -5.706 -10.544 1.00 84.12 87 TYR A 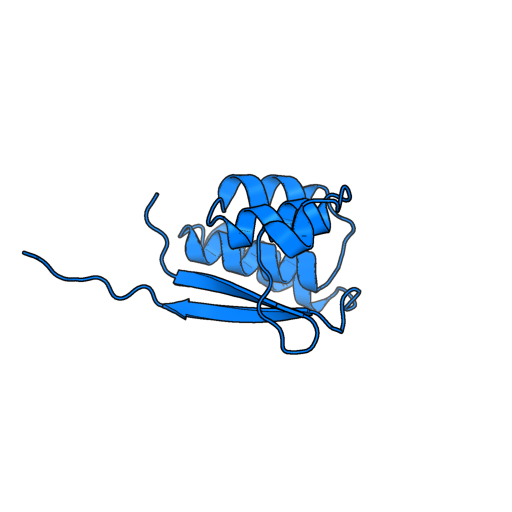N 1
ATOM 748 C CA . TYR A 1 87 ? -6.192 -5.367 -9.711 1.00 84.12 87 TYR A CA 1
ATOM 749 C C . TYR A 1 87 ? -6.902 -4.141 -10.290 1.00 84.12 87 TYR A C 1
ATOM 751 O O . TYR A 1 87 ? -6.996 -3.096 -9.656 1.00 84.12 87 TYR A O 1
ATOM 759 N N . GLY A 1 88 ? -7.409 -4.269 -11.520 1.00 78.62 88 GLY A N 1
ATOM 760 C CA . GLY A 1 88 ? -7.973 -3.148 -12.286 1.00 78.62 88 GLY A CA 1
ATOM 761 C C . GLY A 1 88 ? -9.154 -2.420 -11.628 1.00 78.62 88 GLY A C 1
ATOM 762 O O . GLY A 1 88 ? -9.372 -1.248 -11.925 1.00 78.62 88 GLY A O 1
ATOM 763 N N . ASP A 1 89 ? -9.873 -3.079 -10.716 1.00 84.06 89 ASP A N 1
ATOM 764 C CA . ASP A 1 89 ? -10.984 -2.492 -9.952 1.00 84.06 89 ASP A CA 1
ATOM 765 C C . ASP A 1 89 ? -10.526 -1.701 -8.708 1.00 84.06 89 ASP A C 1
ATOM 767 O O . ASP A 1 89 ? -11.348 -1.033 -8.069 1.00 84.06 89 ASP A O 1
ATOM 771 N N . LEU A 1 90 ? -9.235 -1.780 -8.351 1.00 87.38 90 LEU A N 1
ATOM 772 C CA . LEU A 1 90 ? -8.635 -1.086 -7.215 1.00 87.38 90 LEU A CA 1
ATOM 773 C C . LEU A 1 90 ? -8.205 0.330 -7.620 1.00 87.38 90 LEU A C 1
ATOM 775 O O . LEU A 1 90 ? -7.335 0.537 -8.466 1.00 87.38 90 LEU A O 1
ATOM 779 N N . SER A 1 91 ? -8.781 1.316 -6.946 1.00 87.38 91 SER A N 1
ATOM 780 C CA . SER A 1 91 ? -8.407 2.724 -7.004 1.00 87.38 91 SER A CA 1
ATOM 781 C C . SER A 1 91 ? -7.639 3.114 -5.738 1.00 87.38 91 SER A C 1
ATOM 783 O O . SER A 1 91 ? -7.993 2.727 -4.621 1.00 87.38 91 SER A O 1
ATOM 785 N N . ILE A 1 92 ? -6.562 3.883 -5.906 1.00 90.06 92 ILE A N 1
ATOM 786 C CA . ILE A 1 92 ? -5.663 4.304 -4.827 1.00 90.06 92 ILE A CA 1
ATOM 787 C C . ILE A 1 92 ? -5.595 5.829 -4.829 1.00 90.06 92 ILE A C 1
ATOM 789 O O . ILE A 1 92 ? -5.256 6.437 -5.842 1.00 90.06 92 ILE A O 1
ATOM 793 N N . SER A 1 93 ? -5.889 6.451 -3.688 1.00 86.88 93 SER A N 1
ATOM 794 C CA . SER A 1 93 ? -5.814 7.905 -3.510 1.00 86.88 93 SER A CA 1
ATOM 795 C C . SER A 1 93 ? -5.063 8.284 -2.233 1.00 86.88 93 SER A C 1
ATOM 797 O O . SER A 1 93 ? -4.910 7.482 -1.308 1.00 86.88 93 SER A O 1
ATOM 799 N N . THR A 1 94 ? -4.571 9.52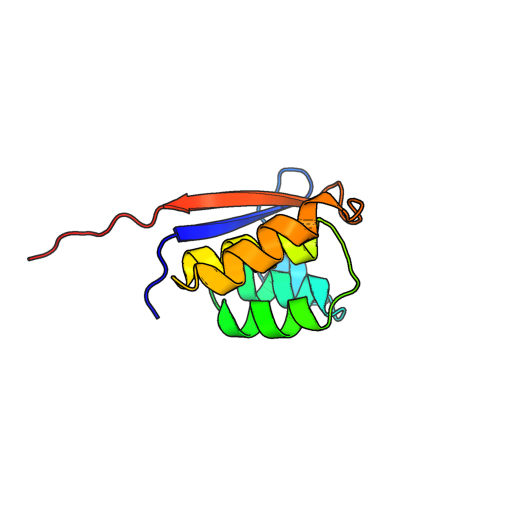0 -2.169 1.00 87.12 94 THR A N 1
ATOM 800 C CA . THR A 1 94 ? -3.877 10.067 -0.997 1.00 87.12 94 THR A CA 1
ATOM 801 C C . THR A 1 94 ? -4.686 11.203 -0.375 1.00 87.12 94 THR A C 1
ATOM 803 O O . THR A 1 94 ? -5.390 11.950 -1.052 1.00 87.12 94 THR A O 1
ATOM 806 N N . LYS A 1 95 ? -4.608 11.331 0.950 1.00 85.31 95 LYS A N 1
ATOM 807 C CA . LYS A 1 95 ? -5.193 12.437 1.713 1.00 85.31 95 LYS A CA 1
ATOM 808 C C . LYS A 1 95 ? -4.128 13.043 2.608 1.00 85.31 95 LYS A C 1
ATOM 810 O O . LYS A 1 95 ? -3.614 12.364 3.498 1.00 85.31 95 LYS A O 1
ATOM 815 N N . HIS A 1 96 ? -3.808 14.312 2.383 1.00 77.88 96 HIS A N 1
ATOM 816 C CA . HIS A 1 96 ? -2.875 15.041 3.235 1.00 77.88 96 HIS A CA 1
ATOM 817 C C . HIS A 1 96 ? -3.391 15.080 4.673 1.00 77.88 96 HIS A C 1
ATOM 819 O O . HIS A 1 96 ? -4.580 15.285 4.920 1.00 77.88 96 HIS A O 1
ATOM 825 N N . VAL A 1 97 ? -2.490 14.842 5.624 1.00 67.75 97 VAL A N 1
ATOM 826 C CA . VAL A 1 97 ? -2.796 15.034 7.039 1.00 67.75 97 VAL A CA 1
ATOM 827 C C . VAL A 1 97 ? -2.524 16.502 7.334 1.00 67.75 97 VAL A C 1
ATOM 829 O O . VAL A 1 97 ? -1.369 16.922 7.292 1.00 67.75 97 VAL A O 1
ATOM 832 N N . SER A 1 98 ? -3.573 17.285 7.593 1.00 55.03 98 SER A N 1
ATOM 833 C CA . SER A 1 98 ? -3.421 18.646 8.109 1.00 55.03 98 SER A CA 1
ATOM 834 C C . SER A 1 98 ? -2.580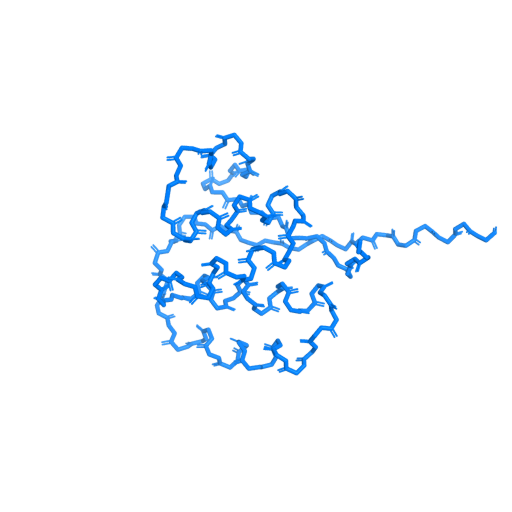 18.576 9.379 1.00 55.03 98 SER A C 1
ATOM 836 O O . SER A 1 98 ? -2.925 17.858 10.320 1.00 55.03 98 SER A O 1
ATOM 838 N N . LEU A 1 99 ? -1.434 19.251 9.386 1.00 50.66 99 LEU A N 1
ATOM 839 C CA . LEU A 1 99 ? -0.675 19.438 10.611 1.00 50.66 99 LEU A CA 1
ATOM 840 C C . LEU A 1 99 ? -1.426 20.516 11.384 1.00 50.66 99 LEU A C 1
ATOM 842 O O . LEU A 1 99 ? -1.276 21.692 11.070 1.00 50.66 99 LEU A O 1
ATOM 846 N N . ASP A 1 100 ? -2.257 20.123 12.347 1.00 45.19 100 ASP A N 1
ATOM 847 C CA . ASP A 1 100 ? -2.750 21.077 13.332 1.00 45.19 100 ASP A CA 1
ATOM 848 C C . ASP A 1 100 ? -1.516 21.664 14.031 1.00 45.19 100 ASP A C 1
ATOM 850 O O . ASP A 1 100 ? -0.815 20.993 14.793 1.00 45.19 100 ASP A O 1
ATOM 854 N N . THR A 1 101 ? -1.189 22.907 13.688 1.00 45.91 101 THR A N 1
ATOM 855 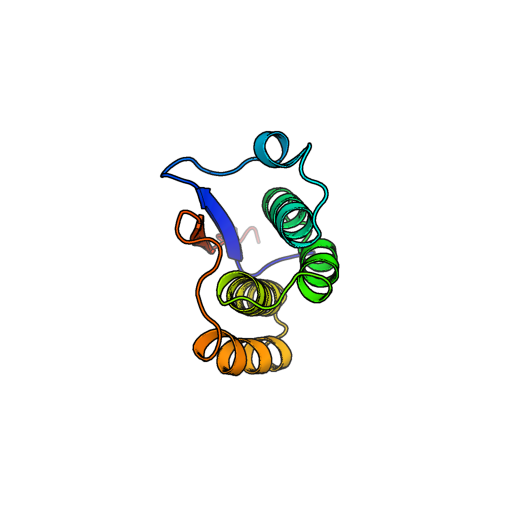C CA . THR A 1 101 ? -0.242 23.744 14.416 1.00 45.91 101 THR A CA 1
ATOM 856 C C . THR A 1 101 ? -0.910 24.170 15.716 1.00 45.91 101 THR A C 1
ATOM 858 O O . THR A 1 101 ? -1.360 25.304 15.849 1.00 45.91 101 THR A O 1
ATOM 861 N N . THR A 1 102 ? -1.033 23.252 16.669 1.00 47.44 102 THR A N 1
ATOM 862 C CA . THR A 1 102 ? -1.205 23.620 18.076 1.00 47.44 102 THR A CA 1
ATOM 863 C C . THR A 1 102 ? 0.182 23.857 18.656 1.00 47.44 102 THR A C 1
ATOM 865 O O . THR A 1 102 ? 0.864 22.905 19.042 1.00 47.44 102 THR A O 1
ATOM 868 N N . THR A 1 103 ? 0.590 25.126 18.631 1.00 47.12 103 THR A N 1
ATOM 869 C CA . THR A 1 103 ? 1.614 25.696 19.515 1.00 47.12 103 THR A CA 1
ATOM 870 C C . THR A 1 103 ? 0.902 26.374 20.674 1.00 47.12 103 THR A C 1
ATOM 872 O O . THR A 1 103 ? -0.144 27.008 20.402 1.00 47.12 103 THR A O 1
#

Radius of gyration: 13.51 Å; chains: 1; bounding box: 32×40×36 Å

Foldseek 3Di:
DQFQWAKWKDFQNHTDALVNLVPPDQLQSQLVSCSNVVNLVSSLVSLVVHDDALVSLQSNLVSCNRVVNNVSNVVSVVVSVPGYHPRVRMDMDIGGDPPPPPD

Secondary structure (DSSP, 8-state):
---SEEEEEEETTEEP-TGGGTT--SHHHHHHHHHHTT-HHHHHHHHHHSPP-HHHHHHHHHHHHHTT-HHHHHHHHHHHTTSPPS-TTEEEEEEE-------

Sequence (103 aa):
MRVAFRIVLEEKGKRLTKEDLKDKKDPFHIGLRYITEFKYLEATKWLMLAPDSYEKYYLLYLLNLALGQEEQAKEFERIYQYYPKLYGDLSISTKHVSLDTTT

Organism: NCBI:txid381751

pLDDT: mean 90.54, std 11.96, range [45.19, 98.12]

=== Feature glossary ===
Legend for the data blocks above and below:

— What the protein is —

Sequence gives the chain of amino acids in standard one-letter code (A=alanine, C=cysteine, …, Y=tyrosine), read N→C. It is the only feature that is directly encoded by the gene; all structural features are derived from the folded form of this sequence.

The annotation block draws on four external resources. InterPro: which protein families and domains the sequence belongs to. GO: standardized terms for what the protein does, what process it participates in, and where in the cell it acts. CATH: which structural fold it has in the CATH hierarchy. Organism: the species of origin.

— Where its atoms are —

Atomic coordinates in PDBx/mmCIF format — the same representation the Protein Data Bank distributes. Each line of the _atom_site loop places one backbone atom in Cartesian space (units: ångströms, origin: arbitrary).

Six rendered views show the 3D structure from the faces of a cube — i.e. along ±x, ±y, ±z. Rendering representation is drawn randomly per protein from cartoon (secondary-structure ribbons), sticks (backbone bonds), or molecular surface; coloring is either N→C rainbow (blue at the N-terminus through red at the C-terminus) or one color per chain.

— Local backbone conformation —

DSSP 8-state secondary structure assigns each residue one of H (α-helix), G (3₁₀-helix), I (π-helix), E (extended β-strand), B (isolated β-bridge), T (hydrogen-bonded turn), S (bend), or '-' (coil). The assignment is computed from backbone hydrogen-bond geometry via the Kabsch–Sander algorithm.

P-SEA three-state annotation labels each residue as helix, strand, or coil based purely on the geometry of the Cα trace. It serves as a fallback when the full backbone (and thus DSSP) is unavailable.

φ (phi) and ψ (psi) are the two rotatable backbone dihedrals per residue: φ is the C(i-1)–N–Cα–C torsion, ψ is the N–Cα–C–N(i+1) torsion, both in degrees on (−180°, 180°]. α-helical residues cluster near (−60°, −45°); β-strand residues near (−120°, +130°). A Ramachandran plot is simply a scatter of (φ, ψ) for every residue.

— Global shape and packing —

Radius of gyration (Rg) is the root-mean-square distance of Cα atoms from their centroid — a single number for overall size and compactness. A globular domain of N residues has Rg ≈ 2.2·N^0.38 Å; an extended or disordered chain has a much larger Rg. The Cα contact count is the number of residue pairs whose Cα atoms are within 8 Å and are more than four positions apart in sequence — a standard proxy for tertiary packing density. The bounding box is the smallest axis-aligned box enclosing all Cα atoms.

Accessible surface area quantifies burial. A residue with SASA near zero is packed into the hydrophobic core; one with SASA >100 Å² sits on the surface. Computed here via the Shrake–Rupley numerical algorithm with a 1.4 Å probe.

The contact map is a binary N×N matrix image: pixel (i, j) is dark where Cα_i and Cα_j are within 8 Å and |i−j|>4. Because the |i−j|>4 filter removes local helical contacts, off-diagonal stripes parallel to the main diagonal indicate parallel β-sheets; stripes perpendicular to it indicate antiparallel β-sheets. The Ramachandran plot scatters every residue's (φ, ψ) pair against the sterically allowed regions. The PAE heatmap renders the predicted-aligned-error matrix.

— Structural neighborhood —

A 3Di character summarizes, for each residue, the relative orientation of the Cα frame of its nearest spatial neighbor. Because it encodes fold topology rather than chemistry, 3Di alignments detect remote structural similarity that sequence alignment misses.

Structural nearest neighbors (via Foldseek easy-search vs the PDB). Reported per hit: target PDB id, E-value, and alignment TM-score. A TM-score above ~0.5 is the conventional threshold for 'same fold'.

— Confidence and disorder —

For AlphaFold models, the B-factor field carries pLDDT — the model's own estimate of local accuracy on a 0–100 scale. Regions with pLDDT<50 should be treated as essentially unmodeled; they often correspond to intrinsically disordered segments.

B-factor (Debye–Waller factor) reflects atomic displacement in the crystal lattice. It is an experimental observable (units Å²), not a prediction; low values mean the atom is pinned down, high values mean it moves or is heterogeneous across the crystal.

Predicted Aligned Error (PAE) is an AlphaFold confidence matrix: entry (i, j) is the expected error in the position of residue j, in ångströms, when the prediction is superimposed on the true structure at residue i. Low PAE within a block of residues means that block is internally rigid and well-predicted; high PAE between two blocks means their relative placement is uncertain even if each block individually is confident.